Protein AF-A0A948FV37-F1 (afdb_monomer)

pLDDT: mean 70.04, std 11.06, range [42.53, 85.25]

Radius of gyration: 25.33 Å; Cα contacts (8 Å, |Δi|>4): 153; chains: 1; bounding box: 80×41×48 Å

Sequence (91 aa):
MDNKRRLLPLGLPLLALVVAAPAYAAVSYSYNTAGLSLSVTGDAANDDITLTCVAGEVSPASSPAAPCETLESLRVRPGAGSDDVDLRGLT

Foldseek 3Di:
DDDDDDDDDPPDPPPPPPPPDPPAWDWDWDADPVQLEIEIETEQEEYEAAWAQDPQFTDDPDDPTRGLVSRPYYHYHYYHYHYHHHDPRRD

Mean predicted aligned error: 13.34 Å

Nearest PDB structures (foldseek):
  8hhj-assembly1_A  TM=5.083E-01  e=4.204E+00  Neisseria meningitidis
  3oiz-assembly1_A  TM=3.807E-01  e=9.050E+00  Cereibacter sphaeroides 2.4.1

Structure (mmCIF, N/CA/C/O backbone):
data_AF-A0A948FV37-F1
#
_entry.id   AF-A0A948FV37-F1
#
loop_
_atom_site.group_PDB
_atom_site.id
_atom_site.type_symbol
_atom_site.label_atom_id
_atom_site.label_alt_id
_atom_site.label_comp_id
_atom_site.label_asym_id
_atom_site.label_entity_id
_atom_site.label_seq_id
_atom_site.pdbx_PDB_ins_code
_atom_site.Cartn_x
_atom_site.Cartn_y
_atom_site.Cartn_z
_atom_site.occupancy
_atom_site.B_iso_or_equiv
_atom_site.auth_seq_id
_atom_site.auth_comp_id
_atom_site.auth_asym_id
_atom_site.auth_atom_id
_atom_site.pdbx_PDB_model_num
ATOM 1 N N . MET A 1 1 ? 65.898 -32.834 -34.414 1.00 42.53 1 MET A N 1
ATOM 2 C CA . MET A 1 1 ? 65.363 -31.954 -33.350 1.00 42.53 1 MET A CA 1
ATOM 3 C C . MET A 1 1 ? 64.035 -31.424 -33.863 1.00 42.53 1 MET A C 1
ATOM 5 O O . MET A 1 1 ? 64.023 -30.444 -34.594 1.00 42.53 1 MET A O 1
ATOM 9 N N . ASP A 1 2 ? 62.950 -32.148 -33.591 1.00 44.66 2 ASP A N 1
ATOM 10 C CA . ASP A 1 2 ? 61.629 -31.873 -34.165 1.00 44.66 2 ASP A CA 1
ATOM 11 C C . ASP A 1 2 ? 60.889 -30.755 -33.424 1.00 44.66 2 ASP A C 1
ATOM 13 O O . ASP A 1 2 ? 60.783 -30.738 -32.194 1.00 44.66 2 ASP A O 1
ATOM 17 N N . ASN A 1 3 ? 60.390 -29.800 -34.207 1.00 45.78 3 ASN A N 1
ATOM 18 C CA . ASN A 1 3 ? 59.722 -28.586 -33.760 1.00 45.78 3 ASN A CA 1
ATOM 19 C C . ASN A 1 3 ? 58.332 -28.892 -33.169 1.00 45.78 3 ASN A C 1
ATOM 21 O O . ASN A 1 3 ? 57.371 -29.144 -33.890 1.00 45.78 3 ASN A O 1
ATOM 25 N N . LYS A 1 4 ? 58.191 -28.765 -31.845 1.00 57.25 4 LYS A N 1
ATOM 26 C CA . LYS A 1 4 ? 56.891 -28.636 -31.163 1.00 57.25 4 LYS A CA 1
ATOM 27 C C . LYS A 1 4 ? 56.330 -27.224 -31.354 1.00 57.25 4 LYS A C 1
ATOM 29 O O . LYS A 1 4 ? 56.838 -26.293 -30.731 1.00 57.25 4 LYS A O 1
ATOM 34 N N . ARG A 1 5 ? 55.246 -27.050 -32.119 1.00 57.31 5 ARG A N 1
ATOM 35 C CA . ARG A 1 5 ? 54.407 -25.827 -32.095 1.00 57.31 5 ARG A CA 1
ATOM 36 C C . ARG A 1 5 ? 52.927 -26.212 -32.236 1.00 57.31 5 ARG A C 1
ATOM 38 O O . ARG A 1 5 ? 52.455 -26.486 -33.325 1.00 57.31 5 ARG A O 1
ATOM 45 N N . ARG A 1 6 ? 52.299 -26.562 -31.108 1.00 56.50 6 ARG A N 1
ATOM 46 C CA . ARG A 1 6 ? 51.259 -25.783 -30.394 1.00 56.50 6 ARG A CA 1
ATOM 47 C C . ARG A 1 6 ? 49.977 -25.569 -31.214 1.00 56.50 6 ARG A C 1
ATOM 49 O O . ARG A 1 6 ? 49.837 -24.571 -31.909 1.00 56.50 6 ARG A O 1
ATOM 56 N N . LEU A 1 7 ? 49.038 -26.502 -31.045 1.00 56.16 7 LEU A N 1
ATOM 57 C CA . LEU A 1 7 ? 47.619 -26.335 -31.362 1.00 56.16 7 LEU A CA 1
ATOM 58 C C . LEU A 1 7 ? 47.033 -25.258 -30.434 1.00 56.16 7 LEU A C 1
ATOM 60 O O . LEU A 1 7 ? 47.081 -25.404 -29.213 1.00 56.16 7 LEU A O 1
ATOM 64 N N . LEU A 1 8 ? 46.522 -24.170 -31.006 1.00 61.12 8 LEU A N 1
ATOM 65 C CA . LEU A 1 8 ? 45.715 -23.178 -30.293 1.00 61.12 8 LEU A CA 1
ATOM 66 C C . LEU A 1 8 ? 44.293 -23.739 -30.140 1.00 61.12 8 LEU A C 1
ATOM 68 O O . LEU A 1 8 ? 43.687 -24.075 -31.160 1.00 61.12 8 LEU A O 1
ATOM 72 N N . PRO A 1 9 ? 43.734 -23.853 -28.923 1.00 56.25 9 PRO A N 1
ATOM 73 C CA . PRO A 1 9 ? 42.331 -24.195 -28.784 1.00 56.25 9 PRO A CA 1
ATOM 74 C C . PRO A 1 9 ? 41.500 -22.970 -29.178 1.00 56.25 9 PRO A C 1
ATOM 76 O O . PRO A 1 9 ? 41.610 -21.909 -28.563 1.00 56.25 9 PRO A O 1
ATOM 79 N N . LEU A 1 10 ? 40.675 -23.122 -30.217 1.00 58.09 10 LEU A N 1
ATOM 80 C CA . LEU A 1 10 ? 39.549 -22.232 -30.487 1.00 58.09 10 LEU A CA 1
ATOM 81 C C . LEU A 1 10 ? 38.599 -22.302 -29.285 1.00 58.09 10 LEU A C 1
ATOM 83 O O . LEU A 1 10 ? 37.767 -23.200 -29.188 1.00 58.09 10 LEU A O 1
ATOM 87 N N . GLY A 1 11 ? 38.758 -21.377 -28.341 1.00 58.53 11 GLY A N 1
ATOM 88 C CA . GLY A 1 11 ? 37.779 -21.160 -27.288 1.00 58.53 11 GLY A CA 1
ATOM 89 C C . GLY A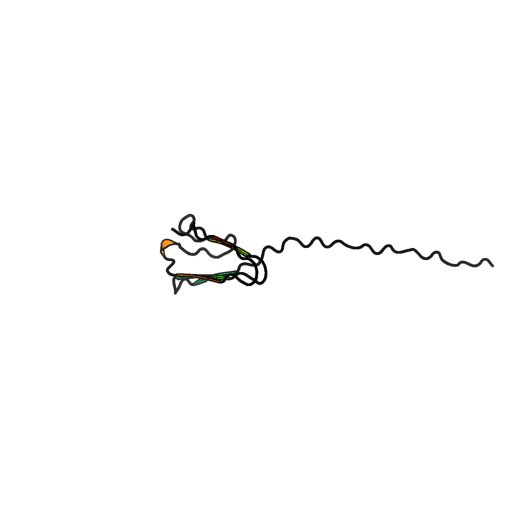 1 11 ? 36.515 -20.589 -27.915 1.00 58.53 11 GLY A C 1
ATOM 90 O O . GLY A 1 11 ? 36.507 -19.427 -28.316 1.00 58.53 11 GLY A O 1
ATOM 91 N N . LEU A 1 12 ? 35.462 -21.403 -28.029 1.00 61.38 12 LEU A N 1
ATOM 92 C CA . LEU A 1 12 ? 34.123 -20.892 -28.305 1.00 61.38 12 LEU A CA 1
ATOM 93 C C . LEU A 1 12 ? 33.757 -19.899 -27.188 1.00 61.38 12 LEU A C 1
ATOM 95 O O . LEU A 1 12 ? 33.785 -20.293 -26.018 1.00 61.38 12 LEU A O 1
ATOM 99 N N . PRO A 1 13 ? 33.392 -18.643 -27.500 1.00 60.41 13 PRO A N 1
ATOM 100 C CA . PRO A 1 13 ? 32.788 -17.779 -26.506 1.00 60.41 13 PRO A CA 1
ATOM 101 C C . PRO A 1 13 ? 31.407 -18.356 -26.198 1.00 60.41 13 PRO A C 1
ATOM 103 O O . PRO A 1 13 ? 30.499 -18.325 -27.028 1.00 60.41 13 PRO A O 1
ATOM 106 N N . LEU A 1 14 ? 31.268 -18.941 -25.011 1.00 58.44 14 LEU A N 1
ATOM 107 C CA . LEU A 1 14 ? 29.983 -19.352 -24.471 1.00 58.44 14 LEU A CA 1
ATOM 108 C C . LEU A 1 14 ? 29.172 -18.063 -24.240 1.00 58.44 14 LEU A C 1
ATOM 110 O O . LEU A 1 14 ? 29.361 -17.381 -23.234 1.00 58.44 14 LEU A O 1
ATOM 114 N N . LEU A 1 15 ? 28.322 -17.674 -25.197 1.00 60.06 15 LEU A N 1
ATOM 115 C CA . LEU A 1 15 ? 27.321 -16.635 -24.963 1.00 60.06 15 LEU A CA 1
ATOM 116 C C . LEU A 1 15 ? 26.342 -17.182 -23.920 1.00 60.06 15 LEU A C 1
ATOM 118 O O . LEU A 1 15 ? 25.442 -17.959 -24.239 1.00 60.06 15 LEU A O 1
ATOM 122 N N . ALA A 1 16 ? 26.540 -16.804 -22.661 1.00 63.47 16 ALA A N 1
ATOM 123 C CA . ALA A 1 16 ? 25.555 -17.030 -21.622 1.00 63.47 16 ALA A CA 1
ATOM 124 C C . ALA A 1 16 ? 24.330 -16.160 -21.941 1.00 63.47 16 ALA A C 1
ATOM 126 O O . ALA A 1 16 ? 24.369 -14.941 -21.774 1.00 63.47 16 ALA A O 1
ATOM 127 N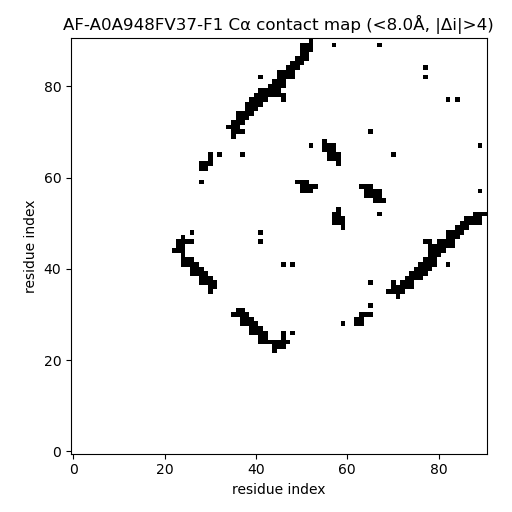 N . LEU A 1 17 ? 23.249 -16.779 -22.429 1.00 56.41 17 LEU A N 1
ATOM 128 C CA . LEU A 1 17 ? 21.930 -16.156 -22.409 1.00 56.41 17 LEU A CA 1
ATOM 129 C C . LEU A 1 17 ? 2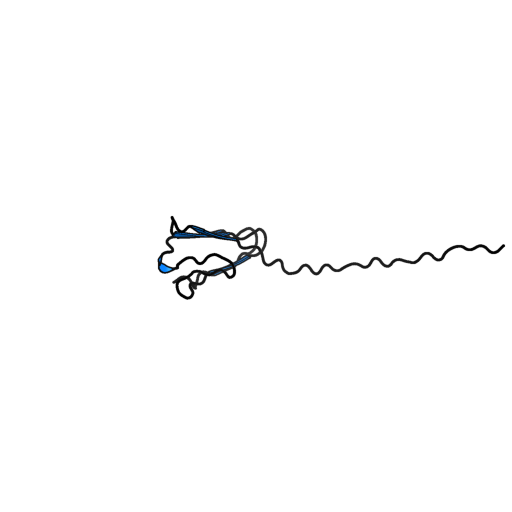1.546 -15.969 -20.941 1.00 56.41 17 LEU A C 1
ATOM 131 O O . LEU A 1 17 ? 21.115 -16.908 -20.273 1.00 56.41 17 LEU A O 1
ATOM 135 N N . VAL A 1 18 ? 21.726 -14.753 -20.432 1.00 57.75 18 VAL A N 1
ATOM 136 C CA . VAL A 1 18 ? 21.104 -14.343 -19.179 1.00 57.75 18 VAL A CA 1
ATOM 137 C C . VAL A 1 18 ? 19.619 -14.210 -19.486 1.00 57.75 18 VAL A C 1
ATOM 139 O O . VAL A 1 18 ? 19.177 -13.216 -20.057 1.00 57.75 18 VAL A O 1
ATOM 142 N N . VAL A 1 19 ? 18.852 -15.250 -19.169 1.00 54.19 19 VAL A N 1
ATOM 143 C CA . VAL A 1 19 ? 17.396 -15.143 -19.103 1.00 54.19 19 VAL A CA 1
ATOM 144 C C . VAL A 1 19 ? 17.116 -14.214 -17.929 1.00 54.19 19 VAL A C 1
ATOM 146 O O . VAL A 1 19 ? 17.171 -14.632 -16.774 1.00 54.19 19 VAL A O 1
ATOM 149 N N . ALA A 1 20 ? 16.920 -12.92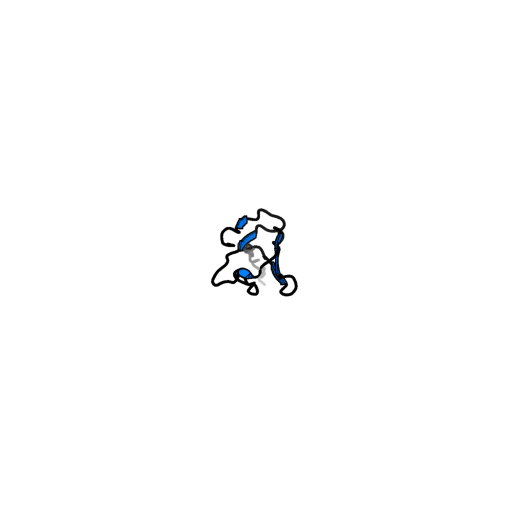7 -18.218 1.00 53.97 20 ALA A N 1
ATOM 150 C CA . ALA A 1 20 ? 16.416 -11.989 -17.234 1.00 53.97 20 ALA A CA 1
ATOM 151 C C . ALA A 1 20 ? 15.045 -12.517 -16.808 1.00 53.97 20 ALA A C 1
ATOM 153 O O . ALA A 1 20 ? 14.126 -12.600 -17.626 1.00 53.97 20 ALA A O 1
ATOM 154 N N . ALA A 1 21 ? 14.934 -12.953 -15.554 1.00 50.03 21 ALA A N 1
ATOM 155 C CA . ALA A 1 21 ? 13.630 -13.199 -14.966 1.00 50.03 21 ALA A CA 1
ATOM 156 C C . ALA A 1 21 ? 12.783 -11.927 -15.147 1.00 50.03 21 ALA A C 1
ATOM 158 O O . ALA A 1 21 ? 13.355 -10.830 -15.106 1.00 50.03 21 ALA A O 1
ATOM 159 N N . PRO A 1 22 ? 11.458 -12.041 -15.362 1.00 48.03 22 PRO A N 1
ATOM 160 C CA . PRO A 1 22 ? 10.601 -10.870 -15.305 1.00 48.03 22 PRO A CA 1
ATOM 161 C C . PRO A 1 22 ? 10.848 -10.223 -13.944 1.00 48.03 22 PRO A C 1
ATOM 163 O O . PRO A 1 22 ? 10.646 -10.853 -12.903 1.00 48.03 22 PRO A O 1
ATOM 166 N N . ALA A 1 23 ? 11.401 -9.012 -13.959 1.00 52.06 23 ALA A N 1
ATOM 167 C CA . ALA A 1 23 ? 11.528 -8.206 -12.765 1.00 52.06 23 ALA A CA 1
ATOM 168 C C . ALA A 1 23 ? 10.100 -7.814 -12.392 1.00 52.06 23 ALA A C 1
ATOM 170 O O . ALA A 1 23 ? 9.583 -6.820 -12.885 1.00 52.06 23 ALA A O 1
ATOM 171 N N . TYR A 1 24 ? 9.428 -8.662 -11.614 1.00 53.47 24 TYR A N 1
ATOM 172 C CA . TYR A 1 24 ? 8.254 -8.228 -10.879 1.00 53.47 24 TYR A CA 1
ATOM 173 C C . TYR A 1 24 ? 8.734 -7.077 -9.998 1.00 53.47 24 TYR A C 1
ATOM 175 O O . TYR A 1 24 ? 9.626 -7.259 -9.164 1.00 53.47 24 TYR A O 1
ATOM 183 N N . ALA A 1 25 ? 8.240 -5.889 -10.323 1.00 57.03 25 ALA A N 1
ATOM 184 C CA . ALA A 1 25 ? 8.674 -4.623 -9.777 1.00 57.03 25 ALA A CA 1
ATOM 185 C C . ALA A 1 25 ? 8.460 -4.574 -8.253 1.00 57.03 25 ALA A C 1
ATOM 187 O O . ALA A 1 25 ? 7.575 -5.229 -7.686 1.00 57.03 25 ALA A O 1
ATOM 188 N N . ALA A 1 26 ? 9.363 -3.887 -7.560 1.00 68.62 26 ALA A N 1
ATOM 189 C CA . ALA A 1 26 ? 9.392 -3.827 -6.111 1.00 68.62 26 ALA A CA 1
ATOM 190 C C . ALA A 1 26 ? 8.360 -2.814 -5.597 1.00 68.62 26 ALA A C 1
ATOM 192 O O . ALA A 1 26 ? 8.683 -1.659 -5.324 1.00 68.62 26 ALA A O 1
ATOM 193 N N . VAL A 1 27 ? 7.129 -3.273 -5.368 1.00 74.44 27 VAL A N 1
ATOM 194 C CA . VAL A 1 27 ? 6.113 -2.455 -4.697 1.00 74.44 27 VAL A CA 1
ATOM 195 C C . VAL A 1 27 ? 6.421 -2.356 -3.201 1.00 74.44 27 VAL A C 1
ATOM 197 O O . VAL A 1 27 ? 6.516 -3.359 -2.488 1.00 74.44 27 VAL A O 1
ATOM 200 N N . SER A 1 28 ? 6.544 -1.128 -2.700 1.00 78.69 28 SER A N 1
ATOM 201 C CA . SER A 1 28 ? 6.728 -0.842 -1.276 1.00 78.69 28 SER A CA 1
ATOM 202 C C . SER A 1 28 ? 5.420 -0.415 -0.615 1.00 78.69 28 SER A C 1
ATOM 204 O O . SER A 1 28 ? 4.628 0.343 -1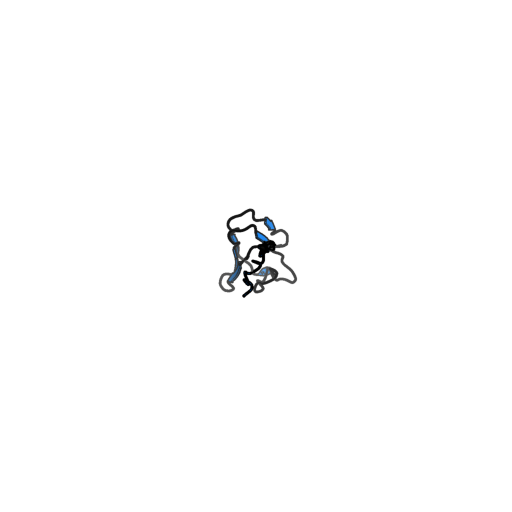.175 1.00 78.69 28 SER A O 1
ATOM 206 N N . TYR A 1 29 ? 5.213 -0.881 0.614 1.00 81.75 29 TYR A N 1
ATOM 207 C CA . TYR A 1 29 ? 3.998 -0.647 1.384 1.00 81.75 29 TYR A CA 1
ATOM 208 C C . TYR A 1 29 ? 4.354 -0.129 2.775 1.00 81.75 29 TYR A C 1
ATOM 210 O O . TYR A 1 29 ? 5.232 -0.679 3.441 1.00 81.75 29 TYR A O 1
ATOM 218 N N . SER A 1 30 ? 3.664 0.913 3.228 1.00 80.75 30 SER A N 1
ATOM 219 C CA . SER A 1 30 ? 3.894 1.536 4.530 1.00 80.75 30 SER A CA 1
ATOM 220 C C . SER A 1 30 ? 2.571 1.912 5.180 1.00 80.75 30 SER A C 1
ATOM 222 O O . SER A 1 30 ? 1.800 2.679 4.602 1.00 80.75 30 SER A O 1
ATOM 224 N N . TYR A 1 31 ? 2.318 1.386 6.379 1.00 82.06 31 TYR A N 1
ATOM 225 C CA . TYR A 1 31 ? 1.142 1.721 7.174 1.00 82.06 31 TYR A CA 1
ATOM 226 C C . TYR A 1 31 ? 1.521 2.612 8.361 1.00 82.06 31 TYR A C 1
ATOM 228 O O . TYR A 1 31 ? 2.362 2.254 9.187 1.00 82.06 31 TYR A O 1
ATOM 236 N N . ASN A 1 32 ? 0.892 3.783 8.445 1.00 82.06 32 ASN A N 1
ATOM 237 C CA . ASN A 1 32 ? 0.996 4.701 9.570 1.00 82.06 32 ASN A CA 1
ATOM 238 C C . ASN A 1 32 ? -0.216 4.517 10.489 1.00 82.06 32 ASN A C 1
ATOM 240 O O . ASN A 1 32 ? -1.299 5.015 10.189 1.00 82.06 32 ASN A O 1
ATOM 244 N N . THR A 1 33 ? -0.010 3.864 11.632 1.00 81.75 33 THR A N 1
ATOM 245 C CA . THR A 1 33 ? -1.054 3.608 12.636 1.00 81.75 33 THR A CA 1
ATOM 246 C C . THR A 1 33 ? -1.545 4.870 13.348 1.00 81.75 33 THR A C 1
ATOM 248 O O . THR A 1 33 ? -2.686 4.903 13.791 1.00 81.75 33 THR A O 1
ATOM 251 N N . ALA A 1 34 ? -0.723 5.919 13.454 1.00 82.00 34 ALA A N 1
ATOM 252 C CA . ALA A 1 34 ? -1.097 7.161 14.136 1.00 82.00 34 ALA A CA 1
ATOM 253 C C . ALA A 1 34 ? -1.989 8.071 13.276 1.00 82.00 34 ALA A C 1
ATOM 255 O O . ALA A 1 34 ? -2.740 8.878 13.813 1.00 82.00 34 ALA A O 1
ATOM 256 N N . GLY A 1 35 ? -1.881 7.955 11.950 1.00 77.94 35 GLY A N 1
ATOM 257 C CA . GLY A 1 35 ? -2.695 8.695 10.980 1.00 77.94 35 GLY A CA 1
ATOM 258 C C . GLY A 1 35 ? -3.597 7.799 10.138 1.00 77.94 35 GLY A C 1
ATOM 259 O O . GLY A 1 35 ? -4.067 8.255 9.101 1.00 77.94 35 GLY A O 1
ATOM 260 N N . LEU A 1 36 ? -3.744 6.529 10.537 1.00 81.56 36 LEU A N 1
ATOM 261 C CA . LEU A 1 36 ? -4.610 5.533 9.908 1.00 81.56 36 LEU A CA 1
ATOM 262 C C . LEU A 1 36 ? -4.497 5.512 8.373 1.00 81.56 36 LEU A C 1
ATOM 264 O O . LEU A 1 36 ? -5.490 5.466 7.646 1.00 81.56 36 LEU A O 1
ATOM 268 N N . SER A 1 37 ? -3.259 5.587 7.875 1.00 80.06 37 SER A N 1
ATOM 269 C CA . SER A 1 37 ? -2.981 5.784 6.453 1.00 80.06 37 SER A CA 1
ATOM 270 C C . SER A 1 37 ? -2.053 4.719 5.891 1.00 80.06 37 SER A C 1
ATOM 272 O O . SER A 1 37 ? -0.974 4.477 6.434 1.00 80.06 37 SER A O 1
ATOM 274 N N . LEU A 1 38 ? -2.461 4.116 4.773 1.00 82.62 38 LEU A N 1
ATOM 275 C CA . LEU A 1 38 ? -1.672 3.158 4.005 1.00 82.62 38 LEU A CA 1
ATOM 276 C C . LEU A 1 38 ? -1.117 3.848 2.755 1.00 82.62 38 LEU A C 1
ATOM 278 O O . LEU A 1 38 ? -1.862 4.437 1.970 1.00 82.62 38 LEU A O 1
ATOM 282 N N . SER A 1 39 ? 0.196 3.760 2.560 1.00 82.75 39 SER A N 1
ATOM 283 C CA . SER A 1 39 ? 0.881 4.249 1.367 1.00 82.75 39 SER A CA 1
ATOM 284 C C . SER A 1 39 ? 1.483 3.084 0.599 1.00 82.75 39 SER A C 1
ATOM 286 O O . SER A 1 39 ? 2.229 2.286 1.164 1.00 82.75 39 SER A O 1
ATOM 288 N N . VAL A 1 40 ? 1.216 3.047 -0.701 1.00 85.25 40 VAL A N 1
ATOM 289 C CA . VAL A 1 40 ? 1.766 2.071 -1.643 1.00 85.25 40 VAL A CA 1
ATOM 290 C C . VAL A 1 40 ? 2.544 2.811 -2.717 1.00 85.25 40 VAL A C 1
ATOM 292 O O . VAL A 1 40 ? 2.038 3.793 -3.261 1.00 85.25 40 VAL A O 1
ATOM 295 N N . THR A 1 41 ? 3.778 2.392 -2.985 1.00 83.50 41 THR A N 1
ATOM 296 C CA . THR A 1 41 ? 4.654 3.040 -3.971 1.00 83.50 41 THR A CA 1
ATOM 297 C C . THR A 1 41 ? 5.277 1.986 -4.874 1.00 83.50 41 THR A C 1
ATOM 299 O O . THR A 1 41 ? 5.997 1.121 -4.368 1.00 83.50 41 THR A O 1
ATOM 302 N N . GLY A 1 42 ? 4.972 2.078 -6.168 1.00 80.00 42 GLY A N 1
ATOM 303 C CA . GLY A 1 42 ? 5.614 1.308 -7.236 1.00 80.00 42 GLY A CA 1
ATOM 304 C C . GLY A 1 42 ? 7.018 1.828 -7.566 1.00 80.00 42 GLY A C 1
ATOM 305 O O . GLY A 1 42 ? 7.406 2.904 -7.090 1.00 80.00 42 GLY A O 1
ATOM 306 N N . ASP A 1 43 ? 7.793 1.066 -8.337 1.00 78.69 43 ASP A N 1
ATOM 307 C CA . ASP A 1 43 ? 9.166 1.411 -8.718 1.00 78.69 43 ASP A CA 1
ATOM 308 C C . ASP A 1 43 ? 9.269 2.021 -10.136 1.00 78.69 43 ASP A C 1
ATOM 310 O O . ASP A 1 43 ? 8.439 2.833 -10.516 1.00 78.69 43 ASP A O 1
ATOM 314 N N . ALA A 1 44 ? 10.360 1.813 -10.877 1.00 79.62 44 ALA A N 1
ATOM 315 C CA . ALA A 1 44 ? 10.507 2.356 -12.234 1.00 79.62 44 ALA A CA 1
ATOM 316 C C . ALA A 1 44 ? 10.150 1.345 -13.344 1.00 79.62 44 ALA A C 1
ATOM 318 O O . ALA A 1 44 ? 10.401 1.621 -14.522 1.00 79.62 44 ALA A O 1
ATOM 319 N N . ALA A 1 45 ? 9.646 0.171 -12.973 1.00 79.88 45 ALA A N 1
ATOM 320 C CA . ALA A 1 45 ? 9.168 -0.882 -13.853 1.00 79.88 45 ALA A CA 1
ATOM 321 C C . ALA A 1 45 ? 7.638 -1.023 -13.759 1.00 79.88 45 ALA A C 1
ATOM 323 O O . ALA A 1 45 ? 6.978 -0.310 -13.021 1.00 79.88 45 ALA A O 1
ATOM 324 N N . ASN A 1 46 ? 7.070 -1.933 -14.553 1.00 74.44 46 ASN A N 1
ATOM 325 C CA . ASN A 1 46 ? 5.632 -2.195 -14.518 1.00 74.44 46 ASN A CA 1
ATOM 326 C C . ASN A 1 46 ? 5.250 -2.871 -13.194 1.00 74.44 46 ASN A C 1
ATOM 328 O O . ASN A 1 46 ? 5.725 -3.980 -12.920 1.00 74.44 46 ASN A O 1
ATOM 332 N N . ASP A 1 47 ? 4.372 -2.237 -12.421 1.00 74.38 47 ASP A N 1
ATOM 333 C CA . ASP A 1 47 ? 3.885 -2.747 -11.143 1.00 74.38 47 ASP A CA 1
ATOM 334 C C . ASP A 1 47 ? 2.446 -3.288 -11.226 1.00 74.38 47 ASP A C 1
ATOM 336 O O . ASP A 1 47 ? 1.540 -2.629 -11.737 1.00 74.38 47 ASP A O 1
ATOM 340 N N . ASP A 1 48 ? 2.210 -4.455 -10.618 1.00 73.19 48 ASP A N 1
ATOM 341 C CA . ASP A 1 48 ? 0.865 -4.964 -10.319 1.00 73.19 48 ASP A CA 1
ATOM 342 C C . ASP A 1 48 ? 0.540 -4.700 -8.839 1.00 73.19 48 ASP A C 1
ATOM 344 O O . ASP A 1 48 ? 1.042 -5.376 -7.934 1.00 73.19 48 ASP A O 1
ATOM 348 N N . ILE A 1 49 ? -0.321 -3.717 -8.571 1.00 76.69 49 ILE A N 1
ATOM 349 C CA . ILE A 1 49 ? -0.712 -3.307 -7.218 1.00 76.69 49 ILE A CA 1
ATOM 350 C C . ILE A 1 49 ? -2.146 -3.761 -6.949 1.00 76.69 49 ILE A C 1
ATOM 352 O O . ILE A 1 49 ? -3.112 -3.119 -7.358 1.00 76.69 49 ILE A O 1
ATOM 356 N N . THR A 1 50 ? -2.298 -4.854 -6.200 1.00 77.19 50 THR A N 1
ATOM 357 C CA . THR A 1 50 ? -3.611 -5.346 -5.752 1.00 77.19 50 THR A CA 1
ATOM 358 C C . THR A 1 50 ? -3.776 -5.140 -4.252 1.00 77.19 50 THR A C 1
ATOM 360 O O . THR A 1 50 ? -2.983 -5.647 -3.457 1.00 77.19 50 THR A O 1
ATOM 363 N N . LEU A 1 51 ? -4.832 -4.427 -3.857 1.00 76.31 51 LEU A N 1
ATOM 364 C CA . LEU A 1 51 ? -5.205 -4.227 -2.460 1.00 76.31 51 LEU A CA 1
ATOM 365 C C . LEU A 1 51 ? -6.574 -4.845 -2.191 1.00 76.31 51 LEU A C 1
ATOM 367 O O . LEU A 1 51 ? -7.579 -4.481 -2.801 1.00 76.31 51 LEU A O 1
ATOM 371 N N . THR A 1 52 ? -6.602 -5.776 -1.240 1.00 75.88 52 THR A N 1
ATOM 372 C CA . THR A 1 52 ? -7.815 -6.502 -0.856 1.00 75.88 52 THR A CA 1
ATOM 373 C C . THR A 1 52 ? -7.948 -6.466 0.656 1.00 75.88 52 THR A C 1
ATOM 375 O O . THR A 1 52 ? -6.966 -6.708 1.360 1.00 75.88 52 THR A O 1
ATOM 378 N N . CYS A 1 53 ? -9.152 -6.196 1.151 1.00 75.81 53 CYS A N 1
ATOM 379 C CA . CYS A 1 53 ? -9.479 -6.404 2.547 1.00 75.81 53 CYS A CA 1
ATOM 380 C C . CYS A 1 53 ? -9.876 -7.867 2.762 1.00 75.81 53 CYS A C 1
ATOM 382 O O . CYS A 1 53 ? -10.884 -8.332 2.227 1.00 75.81 53 CYS A O 1
ATOM 384 N N . VAL A 1 54 ? -9.093 -8.610 3.542 1.00 75.38 54 VAL A N 1
ATOM 385 C CA . VAL A 1 54 ? -9.408 -9.995 3.912 1.00 75.38 54 VAL A CA 1
ATOM 386 C C . VAL A 1 54 ? -9.270 -10.124 5.420 1.00 75.38 54 VAL A C 1
ATOM 388 O O . VAL A 1 54 ? -8.262 -9.726 5.991 1.00 75.38 54 VAL A O 1
ATOM 391 N N . ALA A 1 55 ? -10.296 -10.674 6.072 1.00 71.75 55 ALA A N 1
ATOM 392 C CA . ALA A 1 55 ? -10.340 -10.822 7.530 1.00 71.75 55 ALA A CA 1
ATOM 393 C C . ALA A 1 55 ? -10.130 -9.503 8.311 1.00 71.75 55 ALA A C 1
ATOM 395 O O . ALA A 1 55 ? -9.609 -9.523 9.421 1.00 71.75 55 ALA A O 1
ATOM 396 N N . GLY A 1 56 ? -10.555 -8.368 7.741 1.00 71.19 56 GLY A N 1
ATOM 397 C CA . GLY A 1 56 ? -10.463 -7.051 8.380 1.00 71.19 56 GLY A CA 1
ATOM 398 C C . GLY A 1 56 ? -9.120 -6.344 8.203 1.00 71.19 56 GLY A C 1
ATOM 399 O O . GLY A 1 56 ? -8.958 -5.249 8.726 1.00 71.19 56 GLY A O 1
ATOM 400 N N . GLU A 1 57 ? -8.185 -6.915 7.442 1.00 71.19 57 GLU A N 1
ATOM 401 C CA . GLU A 1 57 ? -6.861 -6.343 7.194 1.00 71.19 57 GLU A CA 1
ATOM 402 C C . GLU A 1 57 ? -6.618 -6.167 5.689 1.00 71.19 57 GLU A C 1
ATOM 404 O O . GLU A 1 57 ? -6.936 -7.043 4.878 1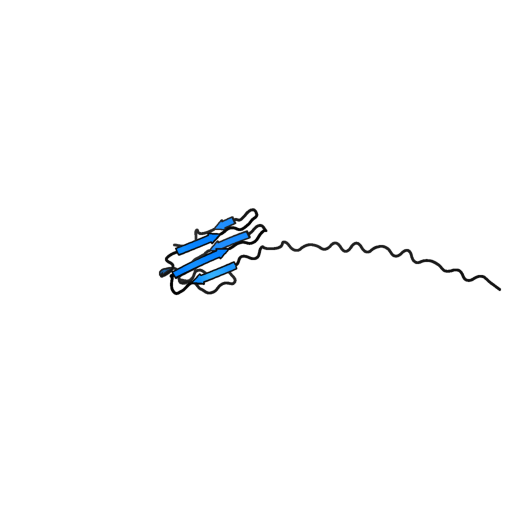.00 71.19 57 GLU A O 1
ATOM 409 N N . VAL A 1 58 ? -6.021 -5.039 5.303 1.00 69.38 58 VAL A N 1
ATOM 410 C CA . VAL A 1 58 ? -5.463 -4.849 3.965 1.00 69.38 58 VAL A CA 1
ATOM 411 C C . VAL A 1 58 ? -4.123 -5.564 3.946 1.00 69.38 58 VAL A C 1
ATOM 413 O O . VAL A 1 58 ? -3.157 -5.111 4.561 1.00 69.38 58 VAL A O 1
ATOM 416 N N . SER A 1 59 ? -4.065 -6.698 3.251 1.00 61.72 59 SER A N 1
ATOM 417 C CA . SER A 1 59 ? -2.829 -7.454 3.068 1.00 61.72 59 SER A CA 1
ATOM 418 C C . SER A 1 59 ? -2.361 -7.330 1.623 1.00 61.72 59 SER A C 1
ATOM 420 O O . SER A 1 59 ? -2.891 -7.990 0.730 1.00 61.72 59 SER A O 1
ATOM 422 N N . PRO A 1 60 ? -1.333 -6.517 1.364 1.00 62.94 60 PRO A N 1
ATOM 423 C CA . PRO A 1 60 ? -0.397 -6.825 0.305 1.00 62.94 60 PRO A CA 1
ATOM 424 C C . PRO A 1 60 ? 0.391 -8.069 0.705 1.00 62.94 60 PRO A C 1
ATOM 426 O O . PRO A 1 60 ? 0.727 -8.223 1.880 1.00 62.94 60 PRO A O 1
ATOM 429 N N . ALA A 1 61 ? 0.736 -8.920 -0.262 1.00 58.03 61 ALA A N 1
ATOM 430 C CA . ALA A 1 61 ? 1.384 -10.223 -0.059 1.00 58.03 61 ALA A CA 1
ATOM 431 C C . ALA A 1 61 ? 2.688 -10.216 0.790 1.00 58.03 61 ALA A C 1
ATOM 433 O O . ALA A 1 61 ? 3.233 -11.280 1.077 1.00 58.03 61 ALA A O 1
ATOM 434 N N . SER A 1 62 ? 3.196 -9.047 1.201 1.00 56.06 62 SER A N 1
ATOM 435 C CA . SER A 1 62 ? 4.431 -8.862 1.972 1.00 56.06 62 SER A CA 1
ATOM 436 C C . SER A 1 62 ? 4.461 -7.646 2.932 1.00 56.06 62 SER A C 1
ATOM 438 O O . SER A 1 62 ? 5.539 -7.295 3.411 1.00 56.06 62 SER A O 1
ATOM 440 N N . SER A 1 63 ? 3.335 -6.988 3.250 1.00 59.72 63 SER A N 1
ATOM 441 C CA . SER A 1 63 ? 3.308 -5.762 4.089 1.00 59.72 63 SER A CA 1
ATOM 442 C C . SER A 1 63 ? 2.691 -5.964 5.485 1.00 59.72 63 SER A C 1
ATOM 444 O O . SER A 1 63 ? 1.889 -6.885 5.654 1.00 59.72 63 SER A O 1
ATOM 446 N N . PRO A 1 64 ? 3.019 -5.116 6.491 1.00 61.12 64 PRO A N 1
ATOM 447 C CA . PRO A 1 64 ? 2.273 -5.044 7.748 1.00 61.12 64 PRO A CA 1
ATOM 448 C C . PRO A 1 64 ? 0.767 -4.854 7.528 1.00 61.12 64 PRO A C 1
ATOM 450 O O . PRO A 1 64 ? 0.341 -4.006 6.747 1.00 61.12 64 PRO A O 1
ATOM 453 N N . ALA A 1 65 ? -0.013 -5.643 8.265 1.00 67.56 65 ALA A N 1
ATOM 454 C CA . ALA A 1 65 ? -1.467 -5.613 8.247 1.00 67.56 65 ALA A CA 1
ATOM 455 C C . ALA A 1 65 ? -1.985 -4.213 8.646 1.00 67.56 65 ALA A C 1
ATOM 457 O O . ALA A 1 65 ? -1.563 -3.657 9.668 1.00 67.56 65 ALA A O 1
ATOM 458 N N . ALA A 1 66 ? -2.822 -3.622 7.790 1.00 75.00 66 ALA A N 1
ATOM 459 C CA . ALA A 1 66 ? -3.518 -2.368 8.053 1.00 75.00 66 ALA A CA 1
ATOM 460 C C . ALA A 1 66 ? -5.023 -2.646 8.229 1.00 75.00 66 ALA A C 1
ATOM 462 O O . ALA A 1 66 ? -5.643 -3.099 7.261 1.00 75.00 66 ALA A O 1
ATOM 463 N N . PRO A 1 67 ? -5.641 -2.346 9.390 1.00 79.12 67 PRO A N 1
ATOM 464 C CA . PRO A 1 67 ? -7.035 -2.697 9.619 1.00 79.12 67 PRO A CA 1
ATOM 465 C C . PRO A 1 67 ? -7.944 -1.890 8.695 1.00 79.12 67 PRO A C 1
ATOM 467 O O . PRO A 1 67 ? -7.915 -0.657 8.710 1.00 79.12 67 PRO A O 1
ATOM 470 N N . CYS A 1 68 ? -8.766 -2.573 7.900 1.00 76.06 68 CYS A N 1
ATOM 471 C CA . CYS A 1 68 ? -9.615 -1.943 6.889 1.00 76.06 68 CYS A CA 1
ATOM 472 C C . CYS A 1 68 ? -10.667 -1.026 7.511 1.00 76.06 68 CYS A C 1
ATOM 474 O O . CYS A 1 68 ? -10.934 0.043 6.976 1.00 76.06 68 CYS A O 1
ATOM 476 N N . GLU A 1 69 ? -11.240 -1.427 8.650 1.00 74.56 69 GLU A N 1
ATOM 477 C CA . GLU A 1 69 ? -12.290 -0.656 9.329 1.00 74.56 69 GLU A CA 1
ATOM 478 C C . GLU A 1 69 ? -11.785 0.689 9.851 1.00 74.56 69 GLU A C 1
ATOM 480 O O . GLU A 1 69 ? -12.550 1.646 9.949 1.00 74.56 69 GLU A O 1
ATOM 485 N N . THR A 1 70 ? -10.498 0.765 10.196 1.00 73.62 70 THR A N 1
ATOM 486 C CA . THR A 1 70 ? -9.896 1.993 10.711 1.00 73.62 70 THR A CA 1
ATOM 487 C C . THR A 1 70 ? -9.112 2.744 9.651 1.00 73.62 70 THR A C 1
ATOM 489 O O . THR A 1 70 ? -8.566 3.786 9.970 1.00 73.62 70 THR A O 1
ATOM 492 N N . LEU A 1 71 ? -8.999 2.240 8.419 1.00 77.00 71 LEU A N 1
ATOM 493 C CA . LEU A 1 71 ? -8.204 2.889 7.383 1.00 77.00 71 LEU A CA 1
ATOM 494 C C . LEU A 1 71 ? -8.906 4.166 6.897 1.00 77.00 71 LEU A C 1
ATOM 496 O O . LEU A 1 71 ? -9.893 4.112 6.170 1.00 77.00 71 LEU A O 1
ATOM 500 N N . GLU A 1 72 ? -8.370 5.327 7.263 1.00 80.56 72 GLU A N 1
ATOM 501 C CA . GLU A 1 72 ? -8.941 6.626 6.888 1.00 80.56 72 GLU A CA 1
ATOM 502 C C . GLU A 1 72 ? -8.446 7.113 5.524 1.00 80.56 72 GLU A C 1
ATOM 504 O O . GLU A 1 72 ? -9.148 7.838 4.815 1.00 80.56 72 GLU A O 1
ATOM 509 N N . SER A 1 73 ? -7.218 6.750 5.143 1.00 77.25 73 SER A N 1
ATOM 510 C CA . SER A 1 73 ? -6.610 7.240 3.907 1.00 77.25 73 SER A CA 1
ATOM 511 C C . SER A 1 73 ? -5.737 6.197 3.224 1.00 77.25 73 SER A C 1
ATOM 513 O O . SER A 1 73 ? -4.759 5.706 3.788 1.00 77.25 73 SER A O 1
ATOM 515 N N . LEU A 1 74 ? -6.041 5.930 1.955 1.00 78.69 74 LEU A N 1
ATOM 516 C CA . LEU A 1 74 ? -5.196 5.152 1.061 1.00 78.69 74 LEU A CA 1
ATOM 517 C C . LEU A 1 74 ? -4.521 6.073 0.046 1.00 78.69 74 LEU A C 1
ATOM 519 O O . LEU A 1 74 ? -5.184 6.828 -0.669 1.00 78.69 74 LEU A O 1
ATOM 523 N N . ARG A 1 75 ? -3.197 5.963 -0.068 1.00 82.88 75 ARG A N 1
ATOM 524 C CA . ARG A 1 75 ? -2.426 6.648 -1.103 1.00 82.88 75 ARG A CA 1
ATOM 525 C C . ARG A 1 75 ? -1.654 5.648 -1.949 1.00 82.88 75 ARG A C 1
ATOM 527 O O . ARG A 1 75 ? -0.715 5.027 -1.465 1.00 82.88 75 ARG A O 1
ATOM 534 N N . VAL A 1 76 ? -2.000 5.566 -3.230 1.00 82.44 76 VAL A N 1
ATOM 535 C CA . VAL A 1 76 ? -1.250 4.784 -4.221 1.00 82.44 76 VAL A CA 1
ATOM 536 C C . VAL A 1 76 ? -0.436 5.742 -5.082 1.00 82.44 76 VAL A C 1
ATOM 538 O 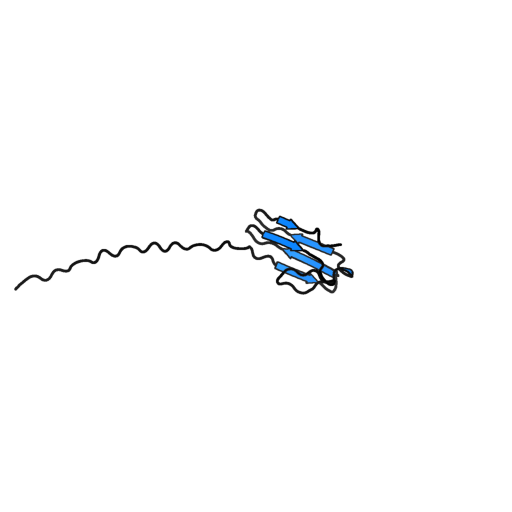O . VAL A 1 76 ? -0.965 6.720 -5.612 1.00 82.44 76 VAL A O 1
ATOM 541 N N . ARG A 1 77 ? 0.868 5.493 -5.169 1.00 83.75 77 ARG A N 1
ATOM 542 C CA . ARG A 1 77 ? 1.802 6.188 -6.055 1.00 83.75 77 ARG A CA 1
ATOM 543 C C . ARG A 1 77 ? 2.345 5.151 -7.038 1.00 83.75 77 ARG A C 1
ATOM 545 O O . ARG A 1 77 ? 3.378 4.551 -6.735 1.00 83.75 77 ARG A O 1
ATOM 552 N N . PRO A 1 78 ? 1.616 4.886 -8.138 1.00 71.06 78 PRO A N 1
ATOM 553 C CA . PRO A 1 78 ? 2.162 4.090 -9.229 1.00 71.06 78 PRO A CA 1
ATOM 554 C C . PRO A 1 78 ? 3.439 4.789 -9.704 1.00 71.06 78 PRO A C 1
ATOM 556 O O . PRO A 1 78 ? 3.520 6.025 -9.666 1.00 71.06 78 PRO A O 1
ATOM 559 N N . GLY A 1 79 ? 4.478 4.003 -9.940 1.00 79.12 79 GLY A N 1
ATOM 560 C CA . GLY A 1 79 ? 5.813 4.505 -10.18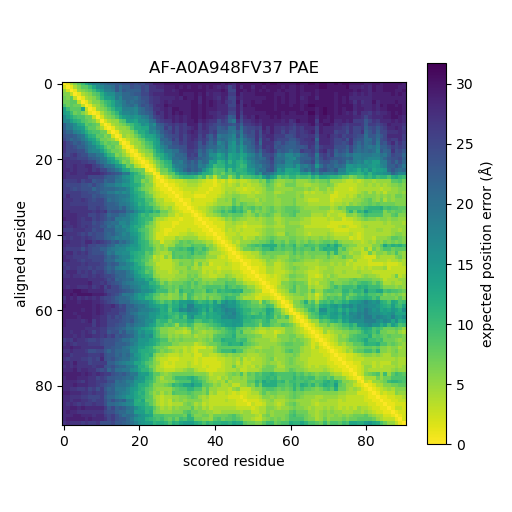0 1.00 79.12 79 GLY A CA 1
ATOM 561 C C . GLY A 1 79 ? 5.982 5.007 -11.615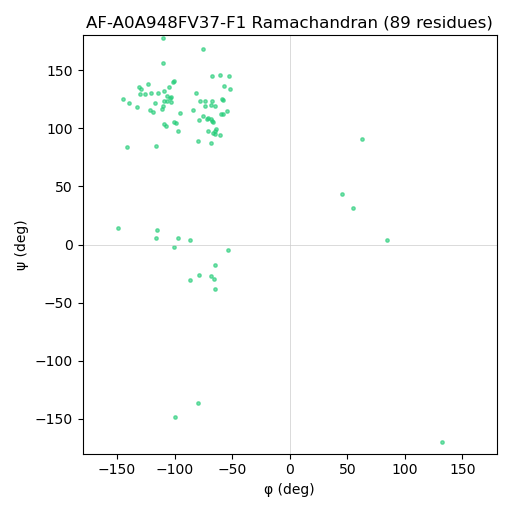 1.00 79.12 79 GLY A C 1
ATOM 562 O O . GLY A 1 79 ? 5.156 5.764 -12.125 1.00 79.12 79 GLY A O 1
ATOM 563 N N . ALA A 1 80 ? 7.096 4.667 -12.258 1.00 75.81 80 ALA A N 1
ATOM 564 C CA . ALA A 1 80 ? 7.237 4.831 -13.704 1.00 75.81 80 ALA A CA 1
ATOM 565 C C . ALA A 1 80 ? 7.032 3.472 -14.378 1.00 75.81 80 ALA A C 1
ATOM 567 O O . ALA A 1 80 ? 7.565 2.490 -13.897 1.00 75.81 80 ALA A O 1
ATOM 568 N N . GLY A 1 81 ? 6.346 3.426 -15.519 1.00 75.50 81 GLY A N 1
ATOM 569 C CA . GLY A 1 81 ? 5.993 2.162 -16.171 1.00 75.50 81 GLY A CA 1
ATOM 570 C C . GLY A 1 81 ? 4.519 2.140 -16.565 1.00 75.50 81 GLY A C 1
ATOM 571 O O . GLY A 1 81 ? 3.850 3.176 -16.547 1.00 75.50 81 GLY A O 1
ATOM 572 N N . SER A 1 82 ? 4.029 0.972 -16.978 1.00 77.94 82 SER A N 1
ATOM 573 C CA . SER A 1 82 ? 2.594 0.681 -16.987 1.00 77.94 82 SER A CA 1
ATOM 574 C C . SER A 1 82 ? 2.252 -0.040 -15.696 1.00 77.94 82 SER A C 1
ATOM 576 O O . SER A 1 82 ? 2.664 -1.183 -15.522 1.00 77.94 82 SER A O 1
ATOM 578 N N . ASP A 1 83 ? 1.480 0.631 -14.850 1.00 79.94 83 ASP A N 1
ATOM 579 C CA . ASP A 1 83 ? 1.072 0.112 -13.550 1.00 79.94 83 ASP A CA 1
ATOM 580 C C . ASP A 1 83 ? -0.415 -0.231 -13.562 1.00 79.94 83 ASP A C 1
ATOM 582 O O . ASP A 1 83 ? -1.247 0.589 -13.969 1.00 79.94 83 ASP A O 1
ATOM 586 N N . ASP A 1 84 ? -0.751 -1.421 -13.077 1.00 78.19 84 ASP A N 1
ATOM 587 C CA . ASP A 1 84 ? -2.124 -1.872 -12.890 1.00 78.19 84 ASP A CA 1
ATOM 588 C C . ASP A 1 84 ? -2.485 -1.791 -11.403 1.00 78.19 84 ASP A C 1
ATOM 590 O O . ASP A 1 84 ? -1.832 -2.371 -10.535 1.00 78.19 84 ASP A O 1
ATOM 594 N N . VAL A 1 85 ? -3.540 -1.033 -11.090 1.00 79.56 85 VAL A N 1
ATOM 595 C CA . VAL A 1 85 ? -3.988 -0.796 -9.710 1.00 79.56 85 VAL A CA 1
ATOM 596 C C . VAL A 1 85 ? -5.404 -1.333 -9.527 1.00 79.56 85 VAL A C 1
ATOM 598 O O . VAL A 1 85 ? -6.360 -0.787 -10.082 1.00 79.56 85 VAL A O 1
ATOM 601 N N . ASP A 1 86 ? -5.551 -2.366 -8.697 1.00 81.06 86 ASP A N 1
ATOM 602 C CA . ASP A 1 86 ? -6.844 -2.943 -8.324 1.00 81.06 86 ASP A CA 1
ATOM 603 C C . ASP A 1 86 ? -7.179 -2.665 -6.854 1.00 81.06 86 ASP A C 1
ATOM 605 O O . ASP A 1 86 ? -6.496 -3.119 -5.933 1.00 81.06 86 ASP A O 1
ATOM 609 N N . LEU A 1 87 ? -8.268 -1.918 -6.649 1.00 77.56 87 LEU A N 1
ATOM 610 C CA . LEU A 1 87 ? -8.789 -1.511 -5.339 1.00 77.56 87 LEU A CA 1
ATOM 611 C C . LEU A 1 87 ? -10.175 -2.099 -5.042 1.00 77.56 87 LEU A C 1
ATOM 613 O O . LEU A 1 87 ? -10.797 -1.736 -4.047 1.00 77.56 87 LEU A O 1
ATOM 617 N N . ARG A 1 88 ? -10.703 -2.977 -5.903 1.00 76.12 88 ARG A N 1
ATOM 618 C CA . ARG A 1 88 ? -12.096 -3.457 -5.815 1.00 76.12 88 ARG A CA 1
ATOM 619 C C . ARG A 1 88 ? -12.383 -4.283 -4.558 1.00 76.12 88 ARG A C 1
ATOM 621 O O . ARG A 1 88 ? -13.545 -4.468 -4.219 1.00 76.12 88 ARG A O 1
ATOM 628 N N . GLY A 1 89 ? -11.343 -4.782 -3.891 1.00 70.25 89 GLY A N 1
ATOM 629 C CA . GLY A 1 89 ? -11.445 -5.523 -2.635 1.00 70.25 89 GLY A CA 1
ATOM 630 C C . GLY A 1 89 ? -11.447 -4.659 -1.373 1.00 70.25 89 GLY A C 1
ATOM 631 O O . GLY A 1 89 ? -11.413 -5.217 -0.280 1.00 70.25 89 GLY A O 1
ATOM 632 N N . LEU A 1 90 ? -11.430 -3.329 -1.497 1.00 73.00 90 LEU A N 1
ATOM 633 C CA . LEU A 1 90 ? -11.537 -2.392 -0.378 1.00 73.00 90 LEU A CA 1
ATOM 634 C C . LEU A 1 90 ? -12.996 -1.937 -0.260 1.00 73.00 90 LEU A C 1
ATOM 636 O O . LEU A 1 90 ? -13.438 -1.067 -1.011 1.00 73.00 90 LEU A O 1
ATOM 640 N N . THR A 1 91 ? -13.751 -2.560 0.642 1.00 62.84 91 THR A N 1
ATOM 641 C CA . THR A 1 91 ? -15.174 -2.275 0.893 1.00 62.84 91 THR A CA 1
ATOM 642 C C . THR A 1 91 ? -15.462 -2.210 2.374 1.00 62.84 91 THR A C 1
ATOM 644 O O . THR A 1 91 ? -14.887 -3.070 3.080 1.00 62.84 91 THR A O 1
#

Secondary structure (DSSP, 8-state):
------PPP------------------EEEEETTTTEEEEE--SS--EEEEEEETTEE--TTS--EEGGG--EEEEE--SS--EEEEEE--

Solvent-accessible surface area (backbone atoms only — not comparable to full-atom values): 5790 Å² total; per-residue (Å²): 138,84,87,86,79,81,86,77,81,85,75,74,82,79,80,75,79,77,77,75,68,83,73,76,37,66,68,44,67,48,71,40,81,93,70,26,29,42,40,38,37,36,34,77,42,48,27,83,46,62,45,36,52,56,98,56,22,35,49,44,102,86,44,79,74,38,50,49,91,63,53,75,41,82,44,79,42,72,48,41,67,68,61,49,78,44,56,86,40,64,126